Protein AF-A0A7X1BUW4-F1 (afdb_monomer)

Mean predicted aligned error: 5.53 Å

Radius of gyration: 17.1 Å; Cα contacts (8 Å, |Δi|>4): 134; chains: 1; bounding box: 41×37×44 Å

Structure (mmCIF, N/CA/C/O backbone):
data_AF-A0A7X1BUW4-F1
#
_entry.id   AF-A0A7X1BUW4-F1
#
loop_
_atom_site.group_PDB
_atom_site.id
_atom_site.type_symbol
_atom_site.label_atom_id
_atom_site.label_alt_id
_atom_site.label_comp_id
_atom_site.label_asym_id
_atom_site.label_entity_id
_atom_site.label_seq_id
_atom_site.pdbx_PDB_ins_code
_atom_site.Cartn_x
_atom_site.Cartn_y
_atom_site.Cartn_z
_atom_site.occupancy
_atom_site.B_iso_or_equiv
_atom_site.auth_seq_id
_atom_site.auth_comp_id
_atom_site.auth_asym_id
_atom_site.auth_atom_id
_atom_site.pdbx_PDB_model_num
ATOM 1 N N . MET A 1 1 ? -29.014 -12.229 -16.992 1.00 38.19 1 MET A N 1
ATOM 2 C CA . MET A 1 1 ? -28.320 -10.968 -17.308 1.00 38.19 1 MET A CA 1
ATOM 3 C C . MET A 1 1 ? -26.850 -11.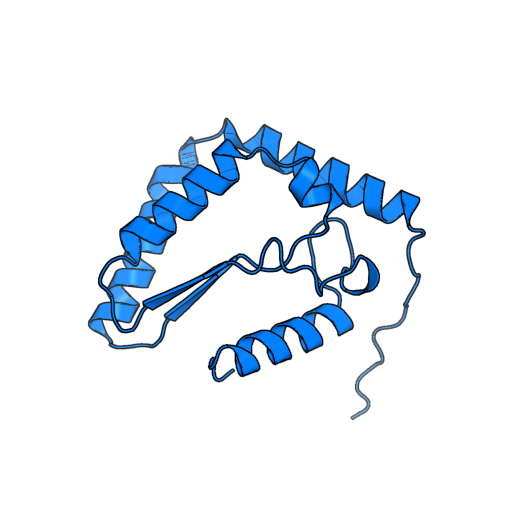328 -17.393 1.00 38.19 1 MET A C 1
ATOM 5 O O . MET A 1 1 ? -26.272 -11.677 -16.374 1.00 38.19 1 MET A O 1
ATOM 9 N N . ALA A 1 2 ? -26.343 -11.474 -18.616 1.00 37.00 2 ALA A N 1
ATOM 10 C CA . ALA A 1 2 ? -24.977 -11.911 -18.861 1.0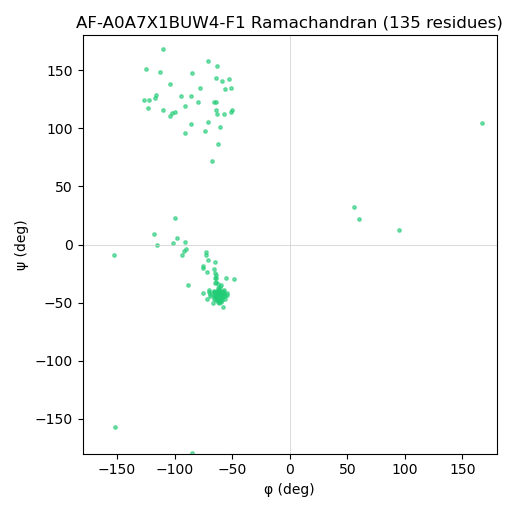0 37.00 2 ALA A CA 1
ATOM 11 C C . ALA A 1 2 ? -24.031 -10.826 -18.343 1.00 37.00 2 ALA A C 1
ATOM 13 O O . ALA A 1 2 ? -24.176 -9.660 -18.700 1.00 37.00 2 ALA A O 1
ATOM 14 N N . ILE A 1 3 ? -23.145 -11.212 -17.433 1.00 43.12 3 ILE A N 1
ATOM 15 C CA . ILE A 1 3 ? -22.030 -10.382 -17.003 1.00 43.12 3 ILE A CA 1
ATOM 16 C C . ILE A 1 3 ? -21.112 -10.380 -18.219 1.00 43.12 3 ILE A C 1
ATOM 18 O O . ILE A 1 3 ? -20.546 -11.421 -18.545 1.00 43.12 3 ILE A O 1
ATOM 22 N N . ASP A 1 4 ? -21.088 -9.267 -18.950 1.00 42.62 4 ASP A N 1
ATOM 23 C CA . ASP A 1 4 ? -20.152 -9.062 -20.048 1.00 42.62 4 ASP A CA 1
ATOM 24 C C . ASP A 1 4 ? -18.751 -9.376 -19.521 1.00 42.62 4 ASP A C 1
ATOM 26 O O . ASP A 1 4 ? -18.245 -8.712 -18.612 1.00 42.62 4 ASP A O 1
ATOM 30 N N . GLU A 1 5 ? -18.162 -10.443 -20.059 1.00 46.59 5 GLU A N 1
ATOM 31 C CA . GLU A 1 5 ? -16.759 -10.769 -19.885 1.00 46.59 5 GLU A CA 1
ATOM 32 C C . GLU A 1 5 ? -15.964 -9.504 -20.208 1.00 46.59 5 GLU A C 1
ATOM 34 O O . GLU A 1 5 ? -15.981 -9.021 -21.344 1.00 46.59 5 GLU A O 1
ATOM 39 N N . GLN A 1 6 ? -15.266 -8.952 -19.212 1.00 50.03 6 GLN A N 1
ATOM 40 C CA . GLN A 1 6 ? -14.214 -7.975 -19.457 1.00 50.03 6 GLN A CA 1
ATOM 41 C C . GLN A 1 6 ? -13.125 -8.662 -20.290 1.00 50.03 6 GLN A C 1
ATOM 4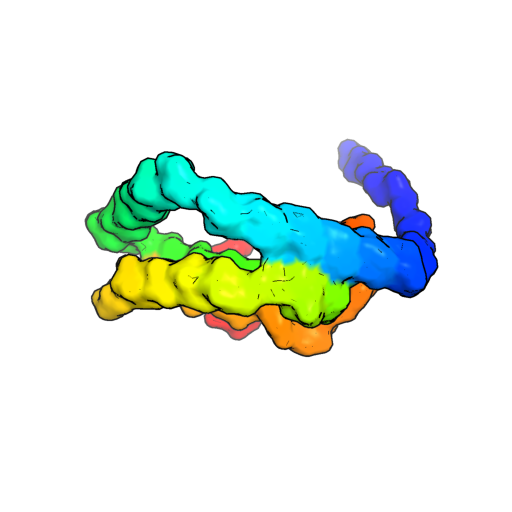3 O O . GLN A 1 6 ? -12.159 -9.227 -19.782 1.00 50.03 6 GLN A O 1
ATOM 48 N N . ARG A 1 7 ? -13.318 -8.632 -21.609 1.00 44.12 7 ARG A N 1
ATOM 49 C CA . ARG A 1 7 ? -12.317 -8.926 -22.626 1.00 44.12 7 ARG A CA 1
ATOM 50 C C . ARG A 1 7 ? -11.145 -7.974 -22.408 1.00 44.12 7 ARG A C 1
ATOM 52 O O . ARG A 1 7 ? -11.272 -6.782 -22.663 1.00 44.12 7 ARG A O 1
ATOM 59 N N . ASN A 1 8 ? -9.991 -8.482 -22.005 1.00 47.16 8 ASN A N 1
ATOM 60 C CA . ASN A 1 8 ? -9.009 -9.040 -22.937 1.00 47.16 8 ASN A CA 1
ATOM 61 C C . ASN A 1 8 ? -7.699 -9.217 -22.156 1.00 47.16 8 ASN A C 1
ATOM 63 O O . ASN A 1 8 ? -6.999 -8.247 -21.870 1.00 47.16 8 ASN A O 1
ATOM 67 N N . GLU A 1 9 ? -7.378 -10.460 -21.803 1.00 49.41 9 GLU A N 1
ATOM 68 C CA . GLU A 1 9 ? -6.065 -10.851 -21.292 1.00 49.41 9 GLU A CA 1
ATOM 69 C C . GLU A 1 9 ? -5.025 -10.718 -22.417 1.00 49.41 9 GLU A C 1
ATOM 71 O O . GLU A 1 9 ? -4.537 -11.710 -22.954 1.00 49.41 9 GLU A O 1
ATOM 76 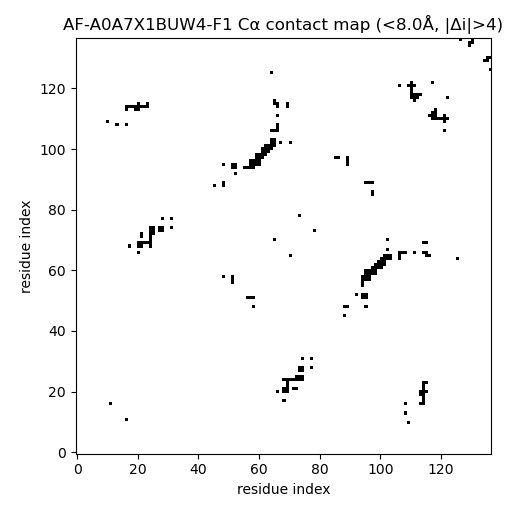N N . SER A 1 10 ? -4.654 -9.498 -22.808 1.00 50.97 10 SER A N 1
ATOM 77 C CA . SER A 1 10 ? -3.315 -9.330 -23.360 1.00 50.97 10 SER A CA 1
ATOM 78 C C . SER A 1 10 ? -2.374 -9.418 -22.169 1.00 50.97 10 SER A C 1
ATOM 80 O O . SER A 1 10 ? -2.222 -8.449 -21.425 1.00 50.97 10 SER A O 1
ATOM 82 N N . SER A 1 11 ? -1.780 -10.590 -21.937 1.00 59.09 11 SER A N 1
ATOM 83 C CA . SER A 1 11 ? -0.628 -10.661 -21.047 1.00 59.09 11 SER A CA 1
ATOM 84 C C . SER A 1 11 ? 0.450 -9.776 -21.665 1.00 59.09 11 SER A C 1
ATOM 86 O O . SER A 1 11 ? 1.085 -10.164 -22.649 1.00 59.09 11 SER A O 1
ATOM 88 N N . MET A 1 12 ? 0.606 -8.563 -21.139 1.00 70.25 12 MET A N 1
ATOM 89 C CA . MET A 1 12 ? 1.759 -7.732 -21.448 1.00 70.25 12 MET A CA 1
ATOM 90 C C . MET A 1 12 ? 3.008 -8.580 -21.218 1.00 70.25 12 MET A C 1
ATOM 92 O O . MET A 1 12 ? 3.077 -9.330 -20.235 1.00 70.25 12 MET A O 1
ATOM 96 N N . CYS A 1 13 ? 3.958 -8.538 -22.152 1.00 81.44 13 CYS A N 1
ATOM 97 C CA . CYS A 1 13 ? 5.163 -9.336 -21.985 1.00 81.44 13 CYS A CA 1
ATOM 98 C C . CYS A 1 13 ? 5.917 -8.861 -20.735 1.00 81.44 13 CYS A C 1
ATOM 100 O O . CYS A 1 13 ? 5.784 -7.711 -20.309 1.00 81.44 13 CYS A O 1
ATOM 102 N N . GLU A 1 14 ? 6.696 -9.758 -20.132 1.00 83.25 14 GLU A N 1
ATOM 103 C CA . GLU A 1 14 ? 7.343 -9.498 -18.840 1.00 83.25 14 GLU A CA 1
ATOM 104 C C . GLU A 1 14 ? 8.174 -8.210 -18.861 1.00 83.25 14 GLU A C 1
ATOM 106 O O . GLU A 1 14 ? 8.085 -7.394 -17.949 1.00 83.25 14 GLU A O 1
ATOM 111 N N . GLU A 1 15 ? 8.905 -7.978 -19.952 1.00 89.25 15 GLU A N 1
ATOM 112 C CA . GLU A 1 15 ? 9.713 -6.772 -20.122 1.00 89.25 15 GLU A CA 1
ATOM 113 C C . GLU A 1 15 ? 8.889 -5.482 -20.137 1.00 89.25 15 GLU A C 1
ATOM 115 O O . GLU A 1 15 ? 9.374 -4.434 -19.713 1.00 89.25 15 GLU A O 1
ATOM 120 N N . GLU A 1 16 ? 7.670 -5.519 -20.673 1.00 90.94 16 GLU A N 1
ATOM 121 C CA . GLU A 1 16 ? 6.807 -4.343 -20.744 1.00 90.94 16 GLU A CA 1
ATOM 122 C C . GLU A 1 16 ? 6.210 -4.020 -19.372 1.00 90.94 16 GLU A C 1
ATOM 124 O O . GLU A 1 16 ? 6.236 -2.863 -18.949 1.00 90.94 16 GLU A O 1
ATOM 129 N N . MET A 1 17 ? 5.772 -5.045 -18.635 1.00 90.81 17 MET A N 1
ATOM 130 C CA . MET A 1 17 ? 5.308 -4.894 -17.251 1.00 90.81 17 MET A CA 1
ATOM 131 C C . MET A 1 17 ? 6.410 -4.360 -16.340 1.00 90.81 17 MET A C 1
ATOM 133 O O . MET A 1 17 ? 6.188 -3.397 -15.607 1.00 90.81 17 MET A O 1
ATOM 137 N N . ASP A 1 18 ? 7.619 -4.914 -16.437 1.00 94.69 18 ASP A N 1
ATOM 138 C CA . ASP A 1 18 ? 8.765 -4.452 -15.657 1.00 94.69 18 ASP A CA 1
ATOM 139 C C . ASP A 1 18 ? 9.079 -2.978 -15.947 1.00 94.69 18 ASP A C 1
ATOM 141 O O . ASP A 1 18 ? 9.277 -2.189 -15.019 1.00 94.69 18 ASP A O 1
ATOM 145 N N . LYS A 1 19 ? 9.062 -2.568 -17.224 1.00 95.88 19 LYS A N 1
ATOM 146 C CA . LYS A 1 19 ? 9.243 -1.158 -17.613 1.00 95.88 19 LYS A CA 1
ATOM 147 C C . LYS A 1 19 ? 8.176 -0.262 -16.988 1.00 95.88 19 LYS A C 1
ATOM 149 O O . LYS A 1 19 ? 8.527 0.793 -16.453 1.00 95.88 19 LYS A O 1
ATOM 154 N N . LEU A 1 20 ? 6.906 -0.672 -17.020 1.00 95.69 20 LEU A N 1
ATOM 155 C CA . LEU A 1 20 ? 5.813 0.083 -16.403 1.00 95.69 20 LEU A CA 1
ATOM 156 C C . LEU A 1 20 ? 5.984 0.198 -14.887 1.00 95.69 20 LEU A C 1
ATOM 158 O O . LEU A 1 20 ? 5.883 1.302 -14.353 1.00 95.69 20 LEU A O 1
ATOM 162 N N . SER A 1 21 ? 6.299 -0.896 -14.194 1.00 96.69 21 SER A N 1
ATOM 163 C CA . SER A 1 21 ? 6.523 -0.894 -12.745 1.00 96.69 21 SER A CA 1
ATOM 164 C C . SER A 1 21 ? 7.703 -0.008 -12.338 1.00 96.69 21 SER A C 1
ATOM 166 O O . SER A 1 21 ? 7.572 0.807 -11.420 1.00 96.69 21 SER A O 1
ATOM 168 N N . ILE A 1 22 ? 8.826 -0.082 -13.063 1.00 97.88 22 ILE A N 1
ATOM 169 C CA . ILE A 1 22 ? 9.996 0.788 -12.846 1.00 97.88 22 ILE A CA 1
ATOM 170 C C . ILE A 1 22 ? 9.618 2.256 -13.053 1.00 97.88 22 ILE A C 1
ATOM 172 O O . ILE A 1 22 ? 9.949 3.119 -12.228 1.00 97.88 22 ILE A O 1
ATOM 176 N N . GLN A 1 23 ? 8.932 2.558 -14.160 1.00 97.81 23 GLN A N 1
ATOM 177 C CA . GLN A 1 23 ? 8.509 3.914 -14.494 1.00 97.81 23 GLN A CA 1
ATOM 178 C C . GLN A 1 23 ? 7.566 4.467 -13.426 1.00 97.81 23 GLN A C 1
ATOM 180 O O . GLN A 1 23 ? 7.705 5.624 -13.019 1.00 97.81 23 GLN A O 1
ATOM 185 N N . ARG A 1 24 ? 6.636 3.645 -12.941 1.00 97.12 24 ARG A N 1
ATOM 186 C CA . ARG A 1 24 ? 5.656 4.019 -11.926 1.00 97.12 24 ARG A CA 1
ATOM 187 C C . ARG A 1 24 ? 6.315 4.303 -10.578 1.00 97.12 24 ARG A C 1
ATOM 189 O O . ARG A 1 24 ? 6.133 5.404 -10.055 1.00 97.12 24 ARG A O 1
ATOM 196 N N . GLY A 1 25 ? 7.164 3.396 -10.086 1.00 97.56 25 GLY A N 1
ATOM 197 C CA . GLY A 1 25 ? 7.939 3.596 -8.855 1.00 97.56 25 GLY A CA 1
ATOM 198 C C . GLY A 1 25 ? 8.806 4.857 -8.923 1.00 97.56 25 GLY A C 1
ATOM 199 O O . GLY A 1 25 ? 8.786 5.694 -8.016 1.00 97.56 25 GLY A O 1
ATOM 200 N N . SER A 1 26 ? 9.473 5.078 -10.060 1.00 97.75 26 SER A N 1
ATOM 201 C CA . SER A 1 26 ? 10.291 6.275 -10.295 1.00 97.75 26 SER A CA 1
ATOM 202 C C . SER A 1 26 ? 9.461 7.562 -10.341 1.00 97.75 26 SER A C 1
ATOM 204 O O . SER A 1 26 ? 9.880 8.596 -9.818 1.00 97.75 26 SER A O 1
ATOM 206 N N . ASN A 1 27 ? 8.284 7.537 -10.968 1.00 96.94 27 ASN A N 1
ATOM 207 C CA . ASN A 1 27 ? 7.418 8.708 -11.068 1.00 96.94 27 ASN A CA 1
ATOM 208 C C . ASN A 1 27 ? 6.815 9.085 -9.713 1.00 96.94 27 ASN A C 1
ATOM 210 O O . ASN A 1 27 ? 6.872 10.259 -9.355 1.00 96.94 27 ASN A O 1
ATOM 214 N N . HIS A 1 28 ? 6.328 8.119 -8.930 1.00 95.94 28 HIS A N 1
ATOM 215 C CA . HIS A 1 28 ? 5.864 8.379 -7.563 1.00 95.94 28 HIS A CA 1
ATOM 216 C C . HIS A 1 28 ? 6.990 8.937 -6.686 1.00 95.94 28 HIS A C 1
ATOM 218 O O . HIS A 1 28 ? 6.799 9.931 -5.990 1.00 95.94 28 HIS A O 1
ATOM 224 N N . SER A 1 29 ? 8.203 8.395 -6.813 1.00 97.06 29 SER A N 1
ATOM 225 C CA . SER A 1 29 ? 9.385 8.889 -6.093 1.00 97.06 29 SER A CA 1
ATOM 226 C C . SER A 1 29 ? 9.687 10.363 -6.356 1.00 97.06 29 SER A C 1
ATOM 228 O O . SER A 1 29 ? 10.043 11.095 -5.435 1.00 97.06 29 SER A O 1
ATOM 230 N N . LYS A 1 30 ? 9.524 10.832 -7.601 1.00 96.25 30 LYS A N 1
ATOM 231 C CA . LYS A 1 30 ? 9.734 12.248 -7.957 1.00 96.25 30 LYS A CA 1
ATOM 232 C C . LYS A 1 30 ? 8.733 13.174 -7.272 1.00 96.25 30 LYS A C 1
ATOM 234 O O . LYS A 1 30 ? 9.061 14.335 -7.031 1.00 96.25 30 LYS A O 1
ATOM 239 N N . LEU A 1 31 ? 7.529 12.682 -6.977 1.00 92.44 31 LEU A N 1
ATOM 240 C CA . LEU A 1 31 ? 6.480 13.467 -6.330 1.00 92.44 31 LEU A CA 1
ATOM 241 C C . LEU A 1 31 ? 6.741 13.672 -4.837 1.00 92.44 31 LEU A C 1
ATOM 243 O O . LEU A 1 31 ? 6.217 14.625 -4.272 1.00 92.44 31 LEU A O 1
ATOM 247 N N . PHE A 1 32 ? 7.603 12.860 -4.217 1.00 94.00 32 PHE A N 1
ATOM 248 C CA . PHE A 1 32 ? 7.893 12.922 -2.782 1.00 94.00 32 PHE A CA 1
ATOM 249 C C . PHE A 1 32 ? 8.367 14.300 -2.293 1.00 94.00 32 PHE A C 1
ATOM 251 O O . PHE A 1 32 ? 8.112 14.678 -1.152 1.00 94.00 32 PHE A O 1
ATOM 258 N N . ARG A 1 33 ? 9.012 15.085 -3.165 1.00 92.75 33 ARG A N 1
ATOM 259 C CA . ARG A 1 33 ? 9.457 16.456 -2.864 1.00 92.75 33 ARG A CA 1
ATOM 260 C C . ARG A 1 33 ? 8.308 17.450 -2.630 1.00 92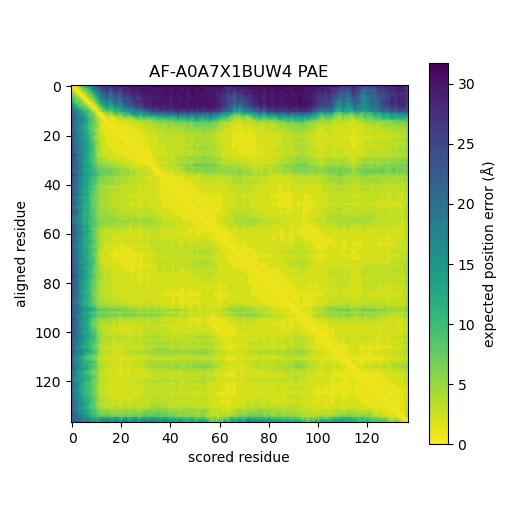.75 33 ARG A C 1
ATOM 262 O O . ARG A 1 33 ? 8.539 18.502 -2.046 1.00 92.75 33 ARG A O 1
ATOM 269 N N . HIS A 1 34 ? 7.103 17.146 -3.113 1.00 92.06 34 HIS A N 1
ATOM 270 C CA . HIS A 1 34 ? 5.926 18.008 -3.013 1.00 92.06 34 HIS A CA 1
ATOM 271 C C . HIS A 1 34 ? 5.155 17.683 -1.731 1.00 92.06 34 HIS A C 1
ATOM 273 O O . HIS A 1 34 ? 4.384 16.725 -1.666 1.00 92.06 34 HIS A O 1
ATOM 279 N N . LYS A 1 35 ? 5.413 18.462 -0.678 1.00 91.31 35 LYS A N 1
ATOM 280 C CA . LYS A 1 35 ? 4.887 18.238 0.680 1.00 91.31 35 LYS A CA 1
ATOM 281 C C . LYS A 1 35 ? 3.697 19.134 1.030 1.00 91.31 35 LYS A C 1
ATOM 283 O O . LYS A 1 35 ? 3.161 19.039 2.131 1.00 91.31 35 LYS A O 1
ATOM 288 N N . GLU A 1 36 ? 3.250 19.980 0.108 1.00 94.56 36 GLU A N 1
ATOM 289 C CA . GLU A 1 36 ? 2.234 21.011 0.342 1.00 94.56 36 GLU A CA 1
ATOM 290 C C . GLU A 1 36 ? 0.897 20.412 0.807 1.00 94.56 36 GLU A C 1
ATOM 292 O O . GLU A 1 36 ? 0.217 20.988 1.654 1.00 94.56 36 GLU A O 1
ATOM 297 N N . SER A 1 37 ? 0.542 19.229 0.294 1.00 92.81 37 SER A N 1
ATOM 298 C CA . SER A 1 37 ? -0.684 18.509 0.667 1.00 92.81 37 SER A CA 1
ATOM 299 C C . SER A 1 37 ? -0.507 17.523 1.826 1.00 92.81 37 SER A C 1
ATOM 301 O O . SER A 1 37 ? -1.492 16.961 2.301 1.00 92.81 37 SER A O 1
ATOM 303 N N . LEU A 1 38 ? 0.720 17.305 2.317 1.00 92.88 38 LEU A N 1
ATOM 304 C CA . LEU A 1 38 ? 0.981 16.281 3.330 1.00 92.88 38 LEU A CA 1
ATOM 305 C C . LEU A 1 38 ? 0.220 16.581 4.624 1.00 92.88 38 LEU A C 1
ATOM 307 O O . LEU A 1 38 ? -0.510 15.731 5.117 1.00 92.88 38 LEU A O 1
ATOM 311 N N . SER A 1 39 ? 0.311 17.815 5.130 1.00 94.25 39 SER A N 1
ATOM 312 C CA . SER A 1 39 ? -0.348 18.194 6.388 1.00 94.25 39 SER A CA 1
ATOM 313 C C . SER A 1 39 ? -1.875 18.059 6.325 1.00 94.25 39 SER A C 1
ATOM 315 O O . SER A 1 39 ? -2.496 17.583 7.279 1.00 94.25 39 SER A O 1
ATOM 317 N N . SER A 1 40 ? -2.500 18.455 5.210 1.00 96.88 40 SER A N 1
ATOM 318 C CA . SER A 1 40 ? -3.951 18.330 5.044 1.00 96.88 40 SER A CA 1
ATOM 319 C C . SER A 1 40 ? -4.380 16.870 4.892 1.00 96.88 40 SER A C 1
ATOM 321 O O . SER A 1 40 ? -5.372 16.471 5.505 1.00 96.88 40 SER A O 1
ATOM 323 N N . ASN A 1 41 ? -3.624 16.063 4.146 1.00 95.81 41 ASN A N 1
ATOM 324 C CA . ASN A 1 41 ? -3.897 14.637 3.972 1.00 95.81 41 ASN A CA 1
ATOM 325 C C . ASN A 1 41 ? -3.736 13.869 5.289 1.00 95.81 41 ASN A C 1
ATOM 327 O O . ASN A 1 41 ? -4.657 13.149 5.674 1.00 95.81 41 ASN A O 1
ATOM 331 N N . SER A 1 42 ? -2.645 14.089 6.029 1.00 96.94 42 SER A N 1
ATOM 332 C CA . SER A 1 42 ? -2.429 13.486 7.351 1.00 96.94 42 SER A CA 1
ATOM 333 C C . SER A 1 42 ? -3.579 13.808 8.303 1.00 96.94 42 SER A C 1
ATOM 335 O O . SER A 1 42 ? -4.164 12.900 8.888 1.00 96.94 42 SER A O 1
ATOM 337 N N . ARG A 1 43 ? -4.009 15.076 8.362 1.00 97.94 43 ARG A N 1
ATOM 338 C CA . ARG A 1 43 ? -5.148 15.490 9.196 1.00 97.94 43 ARG A CA 1
ATOM 339 C C . ARG A 1 43 ? -6.453 14.793 8.809 1.00 97.94 43 ARG A C 1
ATOM 341 O O . ARG A 1 43 ? -7.288 14.518 9.670 1.00 97.94 43 ARG A O 1
ATOM 348 N N . ASN A 1 44 ? -6.679 14.549 7.521 1.00 98.12 44 ASN A N 1
ATOM 349 C CA . ASN A 1 44 ? -7.880 13.853 7.064 1.00 98.12 44 ASN A CA 1
ATOM 350 C C . ASN A 1 44 ? -7.858 12.375 7.470 1.00 98.12 44 ASN A C 1
ATOM 352 O O . ASN A 1 44 ? -8.868 11.879 7.968 1.00 98.12 44 ASN A O 1
ATOM 356 N N . ILE A 1 45 ? -6.713 11.704 7.341 1.00 98.12 45 ILE A N 1
ATOM 357 C CA . ILE A 1 45 ? -6.552 10.316 7.787 1.00 98.12 45 ILE A CA 1
ATOM 358 C C . ILE A 1 45 ? -6.701 10.203 9.309 1.00 98.12 45 ILE A C 1
ATOM 360 O O . ILE A 1 45 ? -7.440 9.345 9.786 1.00 98.12 45 ILE A O 1
ATOM 364 N N . GLU A 1 46 ? -6.090 11.100 10.084 1.00 98.38 46 GLU A N 1
ATOM 365 C CA . GLU A 1 46 ? -6.249 11.138 11.545 1.00 98.38 46 GLU A CA 1
ATOM 366 C C . GLU A 1 46 ? -7.720 11.274 11.952 1.00 98.38 46 GLU A C 1
ATOM 368 O O . GLU A 1 46 ? -8.184 10.576 12.852 1.00 98.38 46 GLU A O 1
ATOM 373 N N . LYS A 1 47 ? -8.490 12.121 11.255 1.00 98.44 47 LYS A N 1
ATOM 374 C CA . LYS A 1 47 ? -9.939 12.239 11.475 1.00 98.44 47 LYS A CA 1
ATOM 375 C C . LYS A 1 47 ? -10.679 10.942 11.156 1.00 98.44 47 LYS A C 1
ATOM 377 O O . LYS A 1 47 ? -11.606 10.596 11.884 1.00 98.44 47 LYS A O 1
ATOM 382 N N . MET A 1 48 ? -10.305 10.234 10.090 1.00 98.25 48 MET A N 1
ATOM 383 C CA . MET A 1 48 ? -10.906 8.937 9.755 1.00 98.25 48 MET A CA 1
ATOM 384 C C . MET A 1 48 ? -10.635 7.910 10.858 1.00 98.25 48 MET A C 1
ATOM 386 O O . MET A 1 48 ? -11.581 7.285 11.336 1.00 98.25 48 MET A O 1
ATOM 390 N N . VAL A 1 49 ? -9.383 7.797 11.311 1.00 98.31 49 VAL A N 1
ATOM 391 C CA . VAL A 1 49 ? -8.986 6.894 12.402 1.00 98.31 49 VAL A CA 1
ATOM 392 C C . VAL A 1 49 ? -9.712 7.249 13.698 1.00 98.31 49 VAL A C 1
ATOM 394 O O . VAL A 1 49 ? -10.316 6.377 14.317 1.00 98.31 49 VAL A O 1
ATOM 397 N N . HIS A 1 50 ? -9.741 8.531 14.072 1.00 97.75 50 HIS A N 1
ATOM 398 C CA . HIS A 1 50 ? -10.455 9.000 15.259 1.00 97.75 50 HIS A CA 1
ATOM 399 C C . HIS A 1 50 ? -11.952 8.680 15.196 1.00 97.75 50 HIS A C 1
ATOM 401 O O . HIS A 1 50 ? -12.546 8.242 16.180 1.00 97.75 50 HIS A O 1
ATOM 407 N N . ASN A 1 51 ? -12.581 8.874 14.035 1.00 98.25 51 ASN A N 1
ATOM 408 C CA . ASN A 1 51 ? -13.990 8.547 13.858 1.00 98.25 51 ASN A CA 1
ATOM 409 C C . ASN A 1 51 ? -14.237 7.038 13.965 1.00 98.25 51 ASN A C 1
ATOM 411 O O . ASN A 1 51 ? -15.222 6.638 14.584 1.00 98.25 51 ASN A O 1
ATOM 415 N N . ALA A 1 52 ? -13.370 6.201 13.396 1.00 97.94 52 ALA A N 1
ATOM 416 C CA . ALA A 1 52 ? -13.492 4.751 13.512 1.00 97.94 52 ALA A CA 1
ATOM 417 C C . ALA A 1 52 ? -13.325 4.281 14.963 1.00 97.94 52 ALA A C 1
ATOM 419 O O . ALA A 1 52 ? -14.157 3.523 15.454 1.00 97.94 52 ALA A O 1
ATOM 420 N N . GLU A 1 53 ? -12.324 4.796 15.677 1.00 97.06 53 GLU A N 1
ATOM 421 C CA . GLU A 1 53 ? -12.092 4.547 17.104 1.00 97.06 53 GLU A CA 1
ATOM 422 C C . GLU A 1 53 ? -13.299 4.957 17.958 1.00 97.06 53 GLU A C 1
ATOM 424 O O . GLU A 1 53 ? -13.872 4.134 18.673 1.00 97.06 53 GLU A O 1
ATOM 429 N N . LYS A 1 54 ? -13.764 6.203 17.816 1.00 97.56 54 LYS A N 1
ATOM 430 C CA . LYS A 1 54 ? -14.904 6.739 18.574 1.00 97.56 54 LYS A CA 1
ATOM 431 C C . LYS A 1 54 ? -16.180 5.919 18.381 1.00 97.56 54 LYS A C 1
ATOM 433 O O . LYS A 1 54 ? -16.933 5.726 19.333 1.00 97.56 54 LYS A O 1
ATOM 438 N N . ASN A 1 55 ? -16.440 5.469 17.155 1.00 97.75 55 ASN A N 1
ATOM 439 C CA . ASN A 1 55 ? -17.636 4.695 16.824 1.00 97.75 55 ASN A CA 1
ATOM 440 C C . ASN A 1 55 ? -17.430 3.179 16.962 1.00 97.75 55 ASN A C 1
ATOM 442 O O . ASN A 1 55 ? -18.358 2.423 16.687 1.00 97.75 55 ASN A O 1
ATOM 446 N N . LYS A 1 56 ? -16.244 2.733 17.402 1.00 96.12 56 LYS A N 1
ATOM 447 C CA . LYS A 1 56 ? -15.874 1.316 17.538 1.00 96.12 56 LYS A CA 1
ATOM 448 C C . LYS A 1 56 ? -16.033 0.517 16.238 1.00 96.12 56 LYS A C 1
ATOM 450 O O . LYS A 1 56 ? -16.353 -0.669 16.270 1.00 96.12 56 LYS A O 1
ATOM 455 N N . TYR A 1 57 ? -15.818 1.156 15.089 1.00 95.88 57 TYR A N 1
ATOM 456 C CA . TYR A 1 57 ? -15.790 0.466 13.802 1.00 95.88 57 TYR A CA 1
ATOM 457 C C . TYR A 1 57 ? -14.454 -0.239 13.620 1.00 95.88 57 TYR A C 1
ATOM 459 O O . TYR A 1 57 ? -13.410 0.367 13.850 1.00 95.88 57 TYR A O 1
ATOM 467 N N . ALA A 1 58 ? -14.475 -1.488 13.160 1.00 94.69 58 ALA A N 1
ATOM 468 C CA . ALA A 1 58 ? -13.258 -2.133 12.690 1.00 94.69 58 ALA A CA 1
ATOM 469 C C . ALA A 1 58 ? -12.740 -1.381 11.453 1.00 94.69 58 ALA A C 1
ATOM 471 O O . ALA A 1 58 ? -13.466 -1.223 10.470 1.00 94.69 58 ALA A O 1
ATOM 472 N N . MET A 1 59 ? -11.502 -0.894 11.507 1.00 95.75 59 MET A N 1
ATOM 473 C CA . MET A 1 59 ? -10.829 -0.259 10.375 1.00 95.75 59 MET A CA 1
ATOM 474 C C . MET A 1 59 ? -9.539 -1.007 10.076 1.00 95.75 59 MET A C 1
ATOM 476 O O . MET A 1 59 ? -8.666 -1.130 10.932 1.00 95.75 59 MET A O 1
ATOM 480 N N . TYR A 1 60 ? -9.408 -1.450 8.832 1.00 95.81 60 TYR A N 1
ATOM 481 C CA . TYR A 1 60 ? -8.210 -2.103 8.326 1.00 95.81 60 TYR A CA 1
ATOM 482 C C . TYR A 1 60 ? -7.536 -1.163 7.331 1.00 95.81 60 TYR A C 1
ATOM 484 O O . TYR A 1 60 ? -8.112 -0.823 6.298 1.00 95.81 60 TYR A O 1
ATOM 492 N N . ILE A 1 61 ? -6.330 -0.712 7.662 1.00 96.75 61 ILE A N 1
ATOM 493 C CA . ILE A 1 61 ? -5.488 0.097 6.783 1.00 96.75 61 ILE A CA 1
ATOM 494 C C . ILE A 1 61 ? -4.478 -0.855 6.161 1.00 96.75 61 ILE A C 1
ATOM 496 O O . ILE A 1 61 ? -3.652 -1.423 6.870 1.00 96.75 61 ILE A O 1
ATOM 500 N N . VAL A 1 62 ? -4.560 -1.050 4.848 1.00 96.50 62 VAL A N 1
ATOM 501 C CA . VAL A 1 62 ? -3.743 -2.045 4.149 1.00 96.50 62 VAL A CA 1
ATOM 502 C C . VAL A 1 62 ? -2.804 -1.356 3.172 1.00 96.50 62 VAL A C 1
ATOM 504 O O . VAL A 1 62 ? -3.247 -0.559 2.346 1.00 96.50 62 VAL A O 1
ATOM 507 N N . PHE A 1 63 ? -1.519 -1.689 3.245 1.00 97.12 63 PHE A N 1
ATOM 508 C CA . PHE A 1 63 ? -0.556 -1.432 2.179 1.00 97.12 63 PHE A CA 1
ATOM 509 C C . PHE A 1 63 ? -0.646 -2.617 1.208 1.00 97.12 63 PHE A C 1
ATOM 511 O O . PHE A 1 63 ? -0.204 -3.713 1.560 1.00 97.12 63 PHE A O 1
ATOM 518 N N . PRO A 1 64 ? -1.294 -2.454 0.039 1.00 96.19 64 PRO A N 1
ATOM 519 C CA . PRO A 1 64 ? -1.589 -3.570 -0.851 1.00 96.19 64 PRO A CA 1
ATOM 520 C C . PRO A 1 64 ? -0.315 -4.092 -1.527 1.00 96.19 64 PRO A C 1
ATOM 522 O O . PRO A 1 64 ? 0.643 -3.324 -1.666 1.00 96.19 64 PRO A O 1
ATOM 525 N N . PRO A 1 65 ? -0.317 -5.353 -1.999 1.00 97.75 65 PRO A N 1
ATOM 526 C CA . PRO A 1 65 ? 0.791 -5.930 -2.757 1.00 97.75 65 PRO A CA 1
ATOM 527 C C . PRO A 1 65 ? 1.173 -5.057 -3.948 1.00 97.75 65 PRO A C 1
ATOM 529 O O . PRO A 1 65 ? 0.313 -4.471 -4.608 1.00 97.75 65 PRO A O 1
ATOM 532 N N . GLN A 1 66 ? 2.473 -4.977 -4.212 1.00 96.88 66 GLN A N 1
ATOM 533 C CA . GLN A 1 66 ? 3.046 -4.201 -5.306 1.00 96.88 66 GLN A CA 1
ATOM 534 C C . GLN A 1 66 ? 3.924 -5.095 -6.188 1.00 96.88 66 GLN A C 1
ATOM 536 O O . GLN A 1 66 ? 4.528 -6.044 -5.682 1.00 96.88 66 GLN A O 1
ATOM 541 N N . PRO A 1 67 ? 4.070 -4.796 -7.491 1.00 96.12 67 PRO A N 1
ATOM 542 C CA . PRO A 1 67 ? 5.033 -5.505 -8.325 1.00 96.12 67 PRO A CA 1
ATOM 543 C C . PRO A 1 67 ? 6.457 -5.363 -7.776 1.00 96.12 67 PRO A C 1
ATOM 545 O O . PRO A 1 67 ? 6.869 -4.274 -7.372 1.00 96.12 67 PRO A O 1
ATOM 548 N N . GLN A 1 68 ? 7.260 -6.428 -7.829 1.00 95.06 68 GLN A N 1
ATOM 549 C CA . GLN A 1 68 ? 8.634 -6.401 -7.309 1.00 95.06 68 GLN A CA 1
ATOM 550 C C . GLN A 1 68 ? 9.464 -5.252 -7.910 1.00 95.06 68 GLN A C 1
ATOM 552 O O . GLN A 1 68 ? 10.138 -4.521 -7.186 1.00 95.06 68 GLN A O 1
ATOM 557 N N . LYS A 1 69 ? 9.356 -5.030 -9.226 1.00 96.12 69 LYS A N 1
ATOM 558 C CA . LYS A 1 69 ? 10.039 -3.927 -9.917 1.00 96.12 69 LYS A CA 1
ATOM 559 C C . LYS A 1 69 ? 9.575 -2.537 -9.500 1.00 96.12 69 LYS A C 1
ATOM 561 O O . LYS A 1 69 ? 10.339 -1.585 -9.608 1.00 96.12 69 LYS A O 1
ATOM 566 N N . TYR A 1 70 ? 8.356 -2.399 -8.992 1.00 97.38 70 TYR A N 1
ATOM 567 C CA . TYR A 1 70 ? 7.904 -1.146 -8.398 1.00 97.38 70 TYR A CA 1
ATOM 568 C C . TYR A 1 70 ? 8.595 -0.918 -7.047 1.00 97.38 70 TYR A C 1
ATOM 570 O O . TYR A 1 70 ? 9.148 0.157 -6.812 1.00 97.38 70 TYR A O 1
ATOM 578 N N . ILE A 1 71 ? 8.631 -1.945 -6.191 1.00 96.19 71 ILE A N 1
ATOM 579 C CA . ILE A 1 71 ? 9.256 -1.900 -4.855 1.00 96.19 71 ILE A CA 1
ATOM 580 C C . ILE A 1 71 ? 10.762 -1.609 -4.951 1.00 96.19 71 ILE A C 1
ATOM 582 O O . ILE A 1 71 ? 11.303 -0.836 -4.161 1.00 96.19 71 ILE A O 1
ATOM 586 N N . GLU A 1 72 ? 11.446 -2.197 -5.933 1.00 96.38 72 GLU A N 1
ATOM 587 C CA . GLU A 1 72 ? 12.879 -1.975 -6.179 1.00 96.38 72 GLU A CA 1
ATOM 588 C C . GLU A 1 72 ? 13.198 -0.523 -6.580 1.00 96.38 72 GLU A C 1
ATOM 590 O O . GLU A 1 72 ? 14.304 -0.041 -6.322 1.00 96.38 72 GLU A O 1
ATOM 595 N N . ASN A 1 73 ? 12.235 0.186 -7.176 1.00 97.56 73 ASN A N 1
ATOM 596 C CA . ASN A 1 73 ? 12.442 1.488 -7.814 1.00 97.56 73 ASN A CA 1
ATOM 597 C C . ASN A 1 73 ? 11.693 2.651 -7.150 1.00 97.56 73 ASN A C 1
ATOM 599 O O . ASN A 1 73 ? 11.811 3.791 -7.609 1.00 97.56 73 ASN A O 1
ATOM 603 N N . ILE A 1 74 ? 10.938 2.395 -6.083 1.00 97.75 74 ILE A N 1
ATOM 604 C CA . ILE A 1 74 ? 10.295 3.441 -5.291 1.00 97.75 74 ILE A CA 1
ATOM 605 C C . ILE A 1 74 ? 11.242 4.011 -4.227 1.00 97.75 74 ILE A C 1
ATOM 607 O O . ILE A 1 74 ? 12.088 3.318 -3.661 1.00 97.75 74 ILE A O 1
ATOM 611 N N . ASN A 1 75 ? 11.090 5.300 -3.925 1.00 97.69 75 ASN A N 1
ATOM 612 C CA . ASN A 1 75 ? 11.807 5.965 -2.853 1.00 97.69 75 ASN A CA 1
ATOM 613 C C . ASN A 1 75 ? 11.412 5.330 -1.510 1.00 97.69 75 ASN A C 1
ATOM 615 O O . ASN A 1 75 ? 10.286 5.480 -1.038 1.00 97.69 75 ASN A O 1
ATOM 619 N N . LYS A 1 76 ? 12.369 4.640 -0.886 1.00 96.06 76 LYS A N 1
ATOM 620 C CA . LYS A 1 76 ? 12.164 3.936 0.384 1.00 96.06 76 LYS A CA 1
ATOM 621 C C . LYS A 1 76 ? 11.861 4.879 1.544 1.00 96.06 76 LYS A C 1
ATOM 623 O O . LYS A 1 76 ? 11.087 4.516 2.417 1.00 96.06 76 LYS A O 1
ATOM 628 N N . GLU A 1 77 ? 12.424 6.085 1.549 1.00 96.25 77 GLU A N 1
ATOM 629 C CA . GLU A 1 77 ? 12.112 7.099 2.560 1.00 96.25 77 GLU A CA 1
ATOM 630 C C . GLU A 1 77 ? 10.639 7.502 2.488 1.00 96.25 77 GLU A C 1
ATOM 632 O O . GLU A 1 77 ? 9.981 7.576 3.518 1.00 96.25 77 GLU A O 1
ATOM 637 N N . MET A 1 78 ? 10.088 7.651 1.279 1.00 95.31 78 MET A N 1
ATOM 638 C CA . MET A 1 78 ? 8.665 7.942 1.090 1.00 95.31 78 MET A CA 1
ATOM 639 C C . MET A 1 78 ? 7.763 6.851 1.663 1.00 95.31 78 MET A C 1
ATOM 641 O O . MET A 1 78 ? 6.799 7.157 2.366 1.00 95.31 78 MET A O 1
ATOM 645 N N . VAL A 1 79 ? 8.073 5.585 1.375 1.00 96.12 79 VAL A N 1
ATOM 646 C CA . VAL A 1 79 ? 7.304 4.443 1.891 1.00 96.12 79 VAL A CA 1
ATOM 647 C C . VAL A 1 79 ? 7.435 4.355 3.412 1.00 96.12 79 VAL A C 1
ATOM 649 O O . VAL A 1 79 ? 6.431 4.197 4.101 1.00 96.12 79 VAL A O 1
ATOM 652 N N . ASN A 1 80 ? 8.645 4.539 3.944 1.00 96.12 80 ASN A N 1
ATOM 653 C CA . ASN A 1 80 ? 8.908 4.497 5.381 1.00 96.12 80 ASN A CA 1
ATOM 654 C C . ASN A 1 80 ? 8.231 5.651 6.135 1.00 96.12 80 ASN A C 1
ATOM 656 O O . ASN A 1 80 ? 7.700 5.425 7.220 1.00 96.12 80 ASN A O 1
ATOM 660 N N . GLU A 1 81 ? 8.223 6.869 5.581 1.00 95.69 81 GLU A N 1
ATOM 661 C CA . GLU A 1 81 ? 7.539 8.034 6.161 1.00 95.69 81 GLU A CA 1
ATOM 662 C C . GLU A 1 81 ? 6.029 7.784 6.225 1.00 95.69 81 GLU A C 1
ATOM 664 O O . GLU A 1 81 ? 5.415 7.971 7.277 1.00 95.69 81 GLU A O 1
ATOM 669 N N . ALA A 1 82 ? 5.440 7.283 5.133 1.00 95.81 82 ALA A N 1
ATOM 670 C CA . ALA A 1 82 ? 4.029 6.922 5.096 1.00 95.81 82 ALA A CA 1
ATOM 671 C C . ALA A 1 82 ? 3.705 5.814 6.109 1.00 95.81 82 ALA A C 1
ATOM 673 O O . ALA A 1 82 ? 2.792 5.971 6.918 1.00 95.81 82 ALA A O 1
ATOM 674 N N . PHE A 1 83 ? 4.464 4.717 6.111 1.00 97.06 83 PHE A N 1
ATOM 675 C CA . PHE A 1 83 ? 4.225 3.596 7.018 1.00 97.06 83 PHE A CA 1
ATOM 676 C C . PHE A 1 83 ? 4.378 4.003 8.488 1.00 97.06 83 PHE A C 1
ATOM 678 O O . PHE A 1 83 ? 3.510 3.688 9.299 1.00 97.06 83 PHE A O 1
ATOM 685 N N . SER A 1 84 ? 5.409 4.787 8.821 1.00 97.44 84 SER A N 1
ATOM 686 C CA . SER A 1 84 ? 5.622 5.309 10.178 1.00 97.44 84 SER A CA 1
ATOM 687 C C . SER A 1 84 ? 4.474 6.208 10.634 1.00 97.44 84 SER A C 1
ATOM 689 O O . SER A 1 84 ? 4.042 6.112 11.781 1.00 97.44 84 SER A O 1
ATOM 691 N N . PHE A 1 85 ? 3.944 7.054 9.745 1.00 98.12 85 PHE A N 1
ATOM 692 C C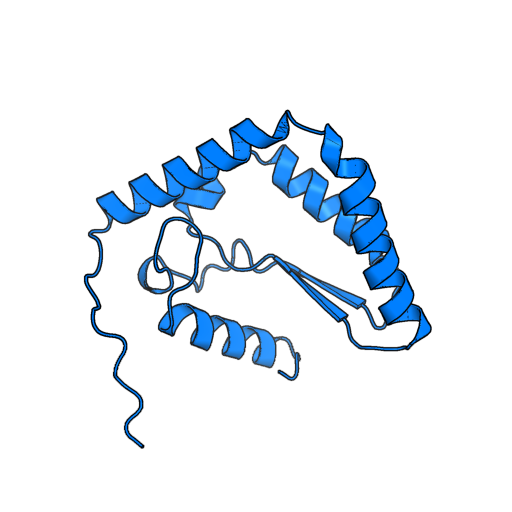A . PHE A 1 85 ? 2.761 7.863 10.040 1.00 98.12 85 PHE A CA 1
ATOM 693 C C . PHE A 1 85 ? 1.559 6.978 10.393 1.00 98.12 85 PHE A C 1
ATOM 695 O O . PHE A 1 85 ? 0.947 7.177 11.443 1.00 98.12 85 PHE A O 1
ATOM 702 N N . TYR A 1 86 ? 1.259 5.962 9.575 1.00 98.31 86 TYR A N 1
ATOM 703 C CA . TYR A 1 86 ? 0.162 5.038 9.869 1.00 98.31 86 TYR A CA 1
ATOM 704 C C . TYR A 1 86 ? 0.395 4.266 11.171 1.00 98.31 86 TYR A C 1
ATOM 706 O O . TYR A 1 86 ? -0.508 4.213 12.000 1.00 98.31 86 TYR A O 1
ATOM 714 N N . GLN A 1 87 ? 1.605 3.753 11.412 1.00 98.00 87 GLN A N 1
ATOM 715 C CA . GLN A 1 87 ? 1.948 3.071 12.663 1.00 98.00 87 GLN A CA 1
ATOM 716 C C . GLN A 1 87 ? 1.690 3.950 13.891 1.00 98.00 87 GLN A C 1
ATOM 718 O O . GLN A 1 87 ? 1.128 3.476 14.877 1.00 98.00 87 GLN A O 1
ATOM 723 N N . GLN A 1 88 ? 2.073 5.229 13.838 1.00 98.12 88 GLN A N 1
ATOM 724 C CA . GLN A 1 88 ? 1.868 6.169 14.941 1.00 98.12 88 GLN A CA 1
ATOM 725 C C . GLN A 1 88 ? 0.384 6.403 15.218 1.00 98.12 88 GLN A C 1
ATOM 727 O O . GLN A 1 88 ? -0.051 6.333 16.369 1.00 98.12 88 GLN A O 1
ATOM 732 N N . ILE A 1 89 ? -0.412 6.658 14.179 1.00 97.56 89 ILE A N 1
ATOM 733 C CA . ILE A 1 89 ? -1.831 6.976 14.367 1.00 97.56 89 ILE A CA 1
ATOM 734 C C . ILE A 1 89 ? -2.672 5.742 14.700 1.00 97.56 89 ILE A C 1
ATOM 736 O O . ILE A 1 89 ? -3.746 5.906 15.275 1.00 97.56 89 ILE A O 1
ATOM 740 N N . THR A 1 90 ? -2.214 4.522 14.407 1.00 97.25 90 THR A N 1
ATOM 741 C CA . THR A 1 90 ? -2.899 3.277 14.801 1.00 97.25 90 THR A CA 1
ATOM 742 C C . THR A 1 90 ? -2.394 2.696 16.121 1.00 97.25 90 THR A C 1
ATOM 744 O O . THR A 1 90 ? -3.003 1.767 16.645 1.00 97.25 90 THR A O 1
ATOM 747 N N . LEU A 1 91 ? -1.303 3.225 16.687 1.00 95.56 91 LEU A N 1
ATOM 748 C CA . LEU A 1 91 ? -0.711 2.710 17.921 1.00 95.56 91 LEU A CA 1
ATOM 749 C C . LEU A 1 91 ? -1.737 2.694 19.067 1.00 95.56 91 LEU A C 1
ATOM 751 O O . LEU A 1 91 ? -2.434 3.685 19.304 1.00 95.56 91 LEU A O 1
ATOM 755 N N . ASN A 1 92 ? -1.788 1.570 19.788 1.00 93.81 92 ASN A N 1
ATOM 756 C CA . ASN A 1 92 ? -2.674 1.316 20.931 1.00 93.81 92 ASN A CA 1
ATOM 757 C C . ASN A 1 92 ? -4.185 1.395 20.627 1.00 93.81 92 ASN A C 1
ATOM 759 O O . ASN A 1 92 ? -4.971 1.598 21.551 1.00 93.81 92 ASN A O 1
ATOM 763 N N . LYS A 1 93 ? -4.608 1.233 19.365 1.00 95.19 93 LYS A N 1
ATOM 764 C CA . LYS A 1 93 ? -6.031 1.216 18.987 1.00 95.19 93 LYS A CA 1
ATOM 765 C C . LYS A 1 93 ? -6.494 -0.204 18.697 1.00 95.19 93 LYS A C 1
ATOM 767 O O . LYS A 1 93 ? -6.115 -0.786 17.690 1.00 95.19 93 LYS A O 1
ATOM 772 N N . GLU A 1 94 ? -7.338 -0.754 19.564 1.00 93.44 94 GLU A N 1
ATOM 773 C CA . GLU A 1 94 ? -7.774 -2.159 19.478 1.00 93.44 94 GLU A CA 1
ATOM 774 C C . GLU A 1 94 ? -8.590 -2.472 18.213 1.00 93.44 94 GLU A C 1
ATOM 776 O O . GLU A 1 94 ? -8.512 -3.576 17.682 1.00 93.44 94 GLU A O 1
ATOM 781 N N . ASN A 1 95 ? -9.368 -1.508 17.713 1.00 95.06 95 ASN A N 1
ATOM 782 C CA . ASN A 1 95 ? -10.257 -1.683 16.561 1.00 95.06 95 ASN A CA 1
ATOM 783 C C . ASN A 1 95 ? -9.667 -1.180 15.233 1.00 95.06 95 ASN A C 1
ATOM 785 O O . ASN A 1 95 ? -10.379 -1.155 14.226 1.00 95.06 95 ASN A O 1
ATOM 789 N N . ILE A 1 96 ? -8.400 -0.759 15.221 1.00 97.00 96 ILE A N 1
ATOM 790 C CA . ILE A 1 96 ? -7.726 -0.224 14.036 1.00 97.00 96 ILE A CA 1
ATOM 791 C C . ILE A 1 96 ? -6.470 -1.053 13.775 1.00 97.00 96 ILE A C 1
ATOM 793 O O . ILE A 1 96 ? -5.553 -1.075 14.591 1.00 97.00 96 ILE A O 1
ATOM 797 N N . VAL A 1 97 ? -6.410 -1.716 12.625 1.00 94.94 97 VAL A N 1
ATOM 798 C CA . VAL A 1 97 ? -5.310 -2.621 12.276 1.00 94.94 97 VAL A CA 1
ATOM 799 C C . VAL A 1 97 ? -4.581 -2.088 11.050 1.00 94.94 97 VAL A C 1
ATOM 801 O O . VAL A 1 97 ? -5.197 -1.838 10.015 1.00 94.94 97 VAL A O 1
ATOM 804 N N . LEU A 1 98 ? -3.263 -1.935 11.166 1.00 97.06 98 LEU A N 1
ATOM 805 C CA . LEU A 1 98 ? -2.370 -1.667 10.042 1.00 97.06 98 LEU A CA 1
ATOM 806 C C . LEU A 1 98 ? -1.798 -2.990 9.528 1.00 97.06 98 LEU A C 1
ATOM 808 O O . LEU A 1 98 ? -1.258 -3.774 10.307 1.00 97.06 98 LEU A O 1
ATOM 812 N N . ILE A 1 99 ? -1.915 -3.230 8.225 1.00 95.88 99 ILE A N 1
ATOM 813 C CA . ILE A 1 99 ? -1.481 -4.462 7.566 1.00 95.88 99 ILE A CA 1
ATOM 814 C C . ILE A 1 99 ? -0.559 -4.086 6.413 1.00 95.88 99 ILE A C 1
ATOM 816 O O . ILE A 1 99 ? -0.947 -3.322 5.529 1.00 95.88 99 ILE A O 1
ATOM 820 N N . ASP A 1 100 ? 0.652 -4.636 6.411 1.00 96.38 100 ASP A N 1
ATOM 821 C CA . ASP A 1 100 ? 1.573 -4.511 5.286 1.00 96.38 100 ASP A CA 1
ATOM 822 C C . ASP A 1 100 ? 1.580 -5.794 4.459 1.00 96.38 100 ASP A C 1
ATOM 824 O O . ASP A 1 100 ? 2.008 -6.846 4.929 1.00 96.38 100 ASP A O 1
ATOM 828 N N . MET A 1 101 ? 1.089 -5.698 3.226 1.00 96.44 101 MET A N 1
ATOM 829 C CA . MET A 1 101 ? 1.145 -6.766 2.227 1.00 96.44 101 MET A CA 1
ATO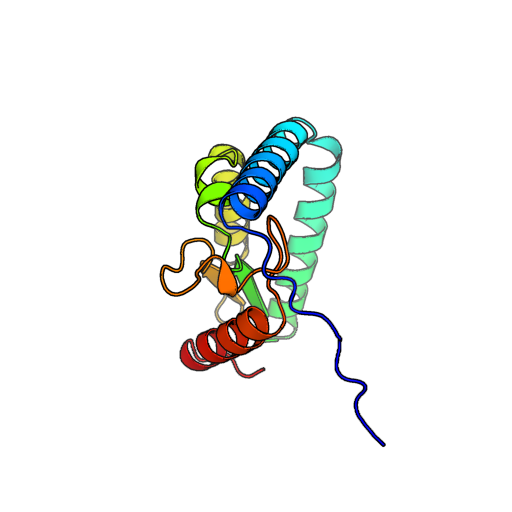M 830 C C . MET A 1 101 ? 1.960 -6.344 1.004 1.00 96.44 101 MET A C 1
ATOM 832 O O . MET A 1 101 ? 1.959 -7.050 -0.001 1.00 96.44 101 MET A O 1
ATOM 836 N N . SER A 1 102 ? 2.644 -5.198 1.061 1.00 95.81 102 SER A N 1
ATOM 837 C CA . SER A 1 102 ? 3.285 -4.589 -0.106 1.00 95.81 102 SER A CA 1
ATOM 838 C C . SER A 1 102 ? 4.363 -5.472 -0.725 1.00 95.81 102 SER A C 1
ATOM 840 O O . SER A 1 102 ? 4.439 -5.556 -1.947 1.00 95.81 102 SER A O 1
ATOM 842 N N . GLY A 1 103 ? 5.139 -6.170 0.107 1.00 94.19 103 GLY A N 1
ATOM 843 C CA . GLY A 1 103 ? 6.171 -7.129 -0.298 1.00 94.19 103 GLY A CA 1
ATOM 844 C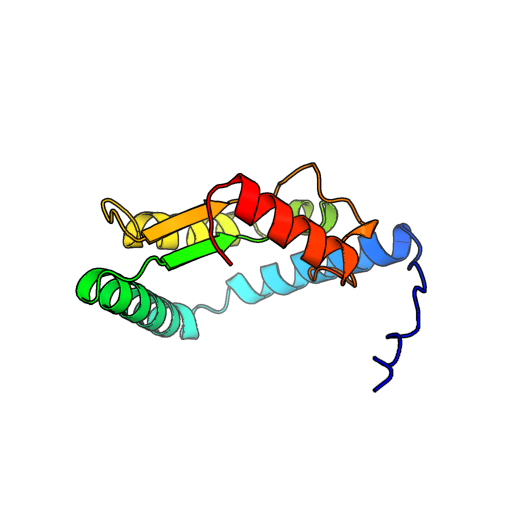 C . GLY A 1 103 ? 5.744 -8.595 -0.231 1.00 94.19 103 GLY A C 1
ATOM 845 O O . GLY A 1 103 ? 6.606 -9.457 -0.074 1.00 94.19 103 GLY A O 1
ATOM 846 N N . ASP A 1 104 ? 4.443 -8.890 -0.274 1.00 96.19 104 ASP A N 1
ATOM 847 C CA . ASP A 1 104 ? 3.939 -10.259 -0.168 1.00 96.19 104 ASP A CA 1
ATOM 848 C C . ASP A 1 104 ? 4.413 -11.123 -1.363 1.00 96.19 104 ASP A C 1
ATOM 850 O O . ASP A 1 104 ? 4.023 -10.855 -2.505 1.00 96.19 104 ASP A O 1
ATOM 854 N N . PRO A 1 105 ? 5.237 -12.166 -1.122 1.00 95.12 105 PRO A N 1
ATOM 855 C CA . PRO A 1 105 ? 5.908 -12.922 -2.178 1.00 95.12 105 PRO A CA 1
ATOM 856 C C . PRO A 1 105 ? 4.960 -13.801 -2.993 1.00 95.12 105 PRO A C 1
ATOM 858 O O . PRO A 1 105 ? 5.350 -14.294 -4.051 1.00 95.12 105 PRO A O 1
ATOM 861 N N . ASP A 1 106 ? 3.727 -14.010 -2.527 1.00 96.25 106 ASP A N 1
ATOM 862 C CA . ASP A 1 106 ? 2.774 -14.799 -3.293 1.00 96.25 106 ASP A CA 1
ATOM 863 C C . ASP A 1 106 ? 2.290 -14.024 -4.517 1.00 96.25 106 ASP A C 1
ATOM 865 O O . ASP A 1 106 ? 1.863 -14.661 -5.475 1.00 96.25 106 ASP A O 1
ATOM 869 N N . PHE A 1 107 ? 2.346 -12.687 -4.530 1.00 96.31 107 PHE A N 1
ATOM 870 C CA . PHE A 1 107 ? 1.935 -11.895 -5.689 1.00 96.31 107 PHE A CA 1
ATOM 871 C C . PHE A 1 107 ? 3.021 -11.867 -6.756 1.00 96.31 107 PHE A C 1
ATOM 873 O O . PHE A 1 107 ? 4.148 -11.428 -6.546 1.00 96.31 107 PHE A O 1
ATOM 880 N N . THR A 1 108 ? 2.643 -12.307 -7.948 1.00 93.06 108 THR A N 1
ATOM 881 C CA . THR A 1 108 ? 3.501 -12.315 -9.130 1.00 93.06 108 THR A CA 1
ATOM 882 C C . THR A 1 108 ? 3.006 -11.271 -10.118 1.00 93.06 108 THR A C 1
ATOM 884 O O . THR A 1 108 ? 1.877 -10.801 -10.024 1.00 93.06 108 THR A O 1
ATOM 887 N N . ARG A 1 109 ? 3.798 -10.959 -11.145 1.00 89.25 109 ARG A N 1
ATOM 888 C CA . ARG A 1 109 ? 3.383 -10.067 -12.247 1.00 89.25 109 ARG A CA 1
ATOM 889 C C . ARG A 1 109 ? 2.011 -10.411 -12.854 1.00 89.25 109 ARG A C 1
ATOM 891 O O . ARG A 1 109 ? 1.320 -9.523 -13.331 1.00 89.25 109 ARG A O 1
ATOM 898 N N . HIS A 1 110 ? 1.607 -11.686 -12.830 1.00 91.88 110 HIS A N 1
ATOM 899 C CA . HIS A 1 110 ? 0.335 -12.142 -13.397 1.00 91.88 110 HIS A CA 1
ATOM 900 C C . HIS A 1 110 ? -0.881 -11.728 -12.559 1.00 91.88 110 HIS A C 1
ATOM 902 O O . HIS A 1 110 ? -2.010 -11.889 -13.014 1.00 91.88 110 HIS A O 1
ATOM 908 N N . ASP A 1 111 ? -0.658 -11.185 -11.364 1.00 95.38 111 ASP A N 1
ATOM 909 C CA . ASP A 1 111 ? -1.686 -10.636 -10.484 1.00 95.38 111 ASP A CA 1
ATOM 910 C C . ASP A 1 111 ? -1.930 -9.131 -10.740 1.00 95.38 111 ASP A C 1
ATOM 912 O O . ASP A 1 111 ? -2.847 -8.550 -10.162 1.00 95.38 111 ASP A O 1
ATOM 916 N N . PHE A 1 112 ? -1.160 -8.492 -11.629 1.00 94.88 112 PHE A N 1
ATOM 917 C CA . PHE A 1 112 ? -1.235 -7.053 -11.900 1.00 94.88 112 PHE A CA 1
ATOM 918 C C . PHE A 1 112 ? -1.761 -6.746 -13.306 1.00 94.88 112 PHE A C 1
ATOM 920 O O . PHE A 1 112 ? -1.596 -7.527 -14.244 1.00 94.88 112 PHE A O 1
ATOM 927 N N . GLN A 1 113 ? -2.460 -5.621 -13.425 1.00 93.50 113 GLN A N 1
ATOM 928 C CA . GLN A 1 113 ? -2.965 -5.063 -14.680 1.00 93.50 113 GLN A CA 1
ATOM 929 C C . GLN A 1 113 ? -1.922 -4.152 -15.333 1.00 93.50 113 GLN A C 1
ATOM 931 O O . GLN A 1 113 ? -1.852 -4.079 -16.557 1.00 93.50 113 GLN A O 1
ATOM 936 N N . ASP A 1 114 ? -1.152 -3.439 -14.510 1.00 92.69 114 ASP A N 1
ATOM 937 C CA . ASP A 1 114 ? -0.139 -2.475 -14.926 1.00 92.69 114 ASP A CA 1
ATOM 938 C C . ASP A 1 114 ? 0.990 -2.366 -13.875 1.00 92.69 114 ASP A C 1
ATOM 940 O O . ASP A 1 114 ? 1.235 -3.292 -13.100 1.00 92.69 114 ASP A O 1
ATOM 944 N N . GLY A 1 115 ? 1.710 -1.241 -13.870 1.00 92.38 115 GLY A N 1
ATOM 945 C CA . GLY A 1 115 ? 2.886 -1.023 -13.035 1.00 92.38 115 GLY A CA 1
ATOM 946 C C . GLY A 1 115 ? 2.654 -0.989 -11.517 1.00 92.38 115 GLY A C 1
ATOM 947 O O . GLY A 1 115 ? 3.651 -1.076 -10.796 1.00 92.38 115 GLY A O 1
ATOM 948 N N . ASP A 1 116 ? 1.413 -0.857 -11.035 1.00 94.88 116 ASP A N 1
ATOM 949 C CA . ASP A 1 116 ? 1.070 -0.782 -9.601 1.00 94.88 116 ASP A CA 1
ATOM 950 C C . ASP A 1 116 ? -0.344 -1.276 -9.226 1.00 94.88 116 ASP A C 1
ATOM 952 O O . ASP A 1 116 ? -0.633 -1.432 -8.037 1.00 94.88 116 ASP A O 1
ATOM 956 N N . HIS A 1 117 ? -1.229 -1.559 -10.187 1.00 95.94 117 HIS A N 1
ATOM 957 C CA . HIS A 1 117 ? -2.602 -1.988 -9.906 1.00 95.94 117 HIS A CA 1
ATOM 958 C C . HIS A 1 117 ? -2.806 -3.486 -10.123 1.00 95.94 117 HIS A C 1
ATOM 960 O O . HIS A 1 117 ? -2.366 -4.061 -11.119 1.00 95.94 117 HIS A O 1
ATOM 966 N N . LEU A 1 118 ? -3.542 -4.119 -9.205 1.00 96.75 118 LEU A N 1
ATOM 967 C CA . LEU A 1 118 ? -3.989 -5.503 -9.352 1.00 96.75 118 LEU A CA 1
ATOM 968 C C . LEU A 1 118 ? -4.951 -5.647 -10.538 1.00 96.75 118 LEU A C 1
ATOM 970 O O . LEU A 1 118 ? -5.798 -4.786 -10.776 1.00 96.75 118 LEU A O 1
ATOM 974 N N . ASN A 1 119 ? -4.861 -6.773 -11.244 1.00 95.50 119 ASN A N 1
ATOM 975 C CA . ASN A 1 119 ? -5.913 -7.203 -12.162 1.00 95.50 119 ASN A CA 1
ATOM 976 C C . ASN A 1 119 ? -7.007 -7.977 -11.402 1.00 95.50 119 ASN A C 1
ATOM 978 O O . ASN A 1 119 ? -6.931 -8.172 -10.189 1.00 95.50 119 ASN A O 1
ATOM 982 N N . PHE A 1 120 ? -8.032 -8.453 -12.113 1.00 96.56 120 PHE A N 1
ATOM 983 C CA . PHE A 1 120 ? -9.142 -9.185 -11.496 1.00 96.56 120 PHE A CA 1
ATOM 984 C C . PHE A 1 120 ? -8.697 -10.448 -10.730 1.00 96.56 120 PHE A C 1
ATOM 986 O O . PHE A 1 120 ? -9.168 -10.693 -9.618 1.00 96.56 120 PHE A O 1
ATOM 993 N N . LYS A 1 121 ? -7.753 -11.227 -11.279 1.00 96.06 121 LYS A N 1
ATOM 994 C CA . LYS A 1 121 ? -7.205 -12.425 -10.616 1.00 96.06 121 LYS A CA 1
ATOM 995 C C . LYS A 1 121 ? -6.434 -12.047 -9.349 1.00 96.06 121 LYS A C 1
ATOM 997 O O . LYS A 1 121 ? -6.670 -12.639 -8.294 1.00 96.06 121 LYS A O 1
ATOM 1002 N N . GLY A 1 122 ? -5.588 -11.021 -9.431 1.00 97.31 122 GLY A N 1
ATOM 1003 C CA . GLY A 1 122 ? -4.857 -10.495 -8.282 1.00 97.31 122 GLY A CA 1
ATOM 1004 C C . GLY A 1 122 ? -5.771 -9.937 -7.194 1.00 97.31 122 GLY A C 1
ATOM 1005 O O . GLY A 1 122 ? -5.527 -10.167 -6.013 1.00 97.31 122 GLY A O 1
ATOM 1006 N N . ALA A 1 123 ? -6.869 -9.277 -7.567 1.00 97.38 123 ALA A N 1
ATOM 1007 C CA . ALA A 1 123 ? -7.862 -8.774 -6.621 1.00 97.38 123 ALA A CA 1
ATOM 1008 C C . ALA A 1 123 ? -8.579 -9.909 -5.869 1.00 97.38 123 ALA A C 1
ATOM 1010 O O . ALA A 1 123 ? -8.713 -9.836 -4.647 1.00 97.38 123 ALA A O 1
ATOM 1011 N N . ILE A 1 124 ? -8.979 -10.988 -6.558 1.00 97.50 124 ILE A N 1
ATOM 1012 C CA . ILE A 1 124 ? -9.562 -12.179 -5.908 1.00 97.50 124 ILE A CA 1
ATOM 1013 C C . ILE A 1 124 ? -8.578 -12.772 -4.897 1.00 97.50 124 ILE A C 1
ATOM 1015 O O . ILE A 1 124 ? -8.941 -13.030 -3.749 1.00 97.50 124 ILE A O 1
ATOM 1019 N N . LYS A 1 125 ? -7.322 -12.952 -5.307 1.00 97.94 125 LYS A N 1
ATOM 1020 C CA . LYS A 1 125 ? -6.255 -13.466 -4.445 1.00 97.94 125 LYS A CA 1
ATOM 1021 C C . LYS A 1 125 ? -6.003 -12.566 -3.235 1.00 97.94 125 LYS A C 1
ATOM 1023 O O . LYS A 1 125 ? -5.832 -13.060 -2.124 1.00 97.94 125 LYS A O 1
ATOM 1028 N N . PHE A 1 126 ? -6.019 -11.250 -3.431 1.00 97.44 126 PHE A N 1
ATOM 1029 C CA . PHE A 1 126 ? -5.879 -10.276 -2.354 1.00 97.44 126 PHE A CA 1
ATOM 1030 C C . PHE A 1 126 ? -7.011 -10.389 -1.333 1.00 97.44 126 PHE A C 1
ATOM 1032 O O . PHE A 1 126 ? -6.731 -10.500 -0.142 1.00 97.44 126 PHE A O 1
ATOM 1039 N N . ILE A 1 127 ? -8.265 -10.490 -1.779 1.00 96.50 127 ILE A N 1
ATOM 1040 C CA . ILE A 1 127 ? -9.413 -10.731 -0.890 1.00 96.50 127 ILE A CA 1
ATOM 1041 C C . ILE A 1 127 ? -9.239 -12.037 -0.103 1.00 96.50 127 ILE A C 1
ATOM 1043 O O . ILE A 1 127 ? -9.417 -12.039 1.113 1.00 96.50 127 ILE A O 1
ATOM 1047 N N . GLN A 1 128 ? -8.839 -13.129 -0.762 1.00 96.56 128 GLN A N 1
ATOM 1048 C CA . GLN A 1 128 ? -8.607 -14.420 -0.097 1.00 96.56 128 GLN A CA 1
ATOM 1049 C C . GLN A 1 128 ? -7.540 -14.323 0.997 1.00 96.56 128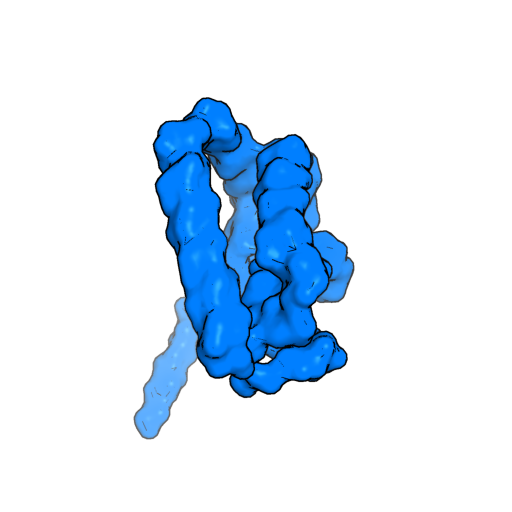 GLN A C 1
ATOM 1051 O O . GLN A 1 128 ? -7.707 -14.889 2.078 1.00 96.56 128 GLN A O 1
ATOM 1056 N N . LYS A 1 129 ? -6.454 -13.581 0.754 1.00 96.38 129 LYS A N 1
ATOM 1057 C CA . LYS A 1 129 ? -5.432 -13.369 1.780 1.00 96.38 129 LYS A CA 1
ATOM 1058 C C . LYS A 1 129 ? -5.907 -12.484 2.925 1.00 96.38 129 LYS A C 1
ATOM 1060 O O . LYS A 1 129 ? -5.596 -12.791 4.071 1.00 96.38 129 LYS A O 1
ATOM 1065 N N . LEU A 1 130 ? -6.679 -11.433 2.651 1.00 95.50 130 LEU A N 1
ATOM 1066 C CA . LEU A 1 130 ? -7.272 -10.606 3.707 1.00 95.50 130 LEU A CA 1
ATOM 1067 C C . LEU A 1 130 ? -8.232 -11.427 4.582 1.00 95.50 130 LEU A C 1
ATOM 1069 O O . LEU A 1 130 ? -8.190 -11.320 5.806 1.00 95.50 130 LEU A O 1
ATOM 1073 N N . GLN A 1 131 ? -9.029 -12.312 3.979 1.00 95.38 131 GLN A N 1
ATOM 1074 C CA . GLN A 1 131 ? -9.871 -13.263 4.710 1.00 95.38 131 GLN A CA 1
ATOM 1075 C C . GLN A 1 131 ? -9.042 -14.230 5.563 1.00 95.38 131 GLN A C 1
ATOM 1077 O O . GLN A 1 131 ? -9.359 -14.438 6.734 1.00 95.38 131 GLN A O 1
ATOM 1082 N N . ALA A 1 132 ? -7.943 -14.767 5.025 1.00 93.31 132 ALA A N 1
ATOM 1083 C CA . ALA A 1 132 ? -7.012 -15.608 5.782 1.00 93.31 132 ALA A CA 1
ATOM 1084 C C . ALA A 1 132 ? -6.314 -14.849 6.929 1.00 93.31 132 ALA A C 1
ATOM 1086 O O . ALA A 1 132 ? -5.993 -15.447 7.953 1.00 93.31 132 ALA A O 1
ATOM 1087 N N . TYR A 1 133 ? -6.131 -13.533 6.789 1.00 89.88 133 TYR A N 1
ATOM 1088 C CA . TYR A 1 133 ? -5.649 -12.635 7.844 1.00 89.88 133 TYR A CA 1
ATOM 1089 C C . TYR A 1 133 ? -6.710 -12.365 8.934 1.00 89.88 133 TYR A C 1
ATOM 1091 O O . TYR A 1 133 ? -6.416 -11.745 9.953 1.00 89.88 133 TYR A O 1
ATOM 1099 N N . GLY A 1 134 ? -7.948 -12.835 8.748 1.00 90.69 134 GLY A N 1
ATOM 1100 C CA . GLY A 1 134 ? -9.058 -12.667 9.690 1.00 90.69 134 GLY A CA 1
ATOM 1101 C C . GLY A 1 134 ? -9.961 -11.466 9.399 1.00 90.69 134 GLY A C 1
ATOM 1102 O O . GLY A 1 134 ? -10.776 -11.099 10.245 1.00 90.69 134 GLY A O 1
ATOM 1103 N N . ILE A 1 135 ? -9.841 -10.843 8.224 1.00 89.88 135 ILE A N 1
ATOM 1104 C CA . ILE A 1 135 ? -10.706 -9.731 7.815 1.00 89.88 135 ILE A CA 1
ATOM 1105 C C . ILE A 1 135 ? -11.978 -10.283 7.173 1.00 89.88 135 ILE A C 1
ATOM 1107 O O . ILE A 1 135 ? -11.925 -11.066 6.228 1.00 89.88 135 ILE A O 1
ATOM 1111 N N . THR A 1 136 ? -13.137 -9.840 7.655 1.00 80.88 136 THR A N 1
ATOM 1112 C CA . THR A 1 136 ? -14.421 -10.141 7.005 1.00 80.88 136 THR A CA 1
ATOM 1113 C C . THR A 1 136 ? -14.741 -9.027 6.008 1.00 80.88 136 THR A C 1
ATOM 1115 O O . THR A 1 136 ? -14.834 -7.868 6.412 1.00 80.88 136 THR A O 1
ATOM 1118 N N . ILE A 1 137 ? -14.863 -9.377 4.723 1.00 71.19 137 ILE A N 1
ATOM 1119 C CA . ILE A 1 137 ? -15.110 -8.469 3.586 1.00 71.19 137 ILE A CA 1
ATOM 1120 C C . ILE A 1 137 ? -16.412 -8.874 2.905 1.00 71.19 137 ILE A C 1
ATOM 1122 O O . ILE A 1 137 ? -16.588 -10.100 2.712 1.00 71.19 137 ILE A O 1
#

InterPro domains:
  IPR036514 SGNH hydrolase superfamily [G3DSA:3.40.50.1110] (2-135)

Foldseek 3Di:
DDPPPPDDPPPDPPVQQLVQLLVVQQVVQVCLVPCVCVVVVLVVVLVVLVVCLVVVNQAEAEPAAFEPSNVVRHDPVSVVVVVVSLCVSCPPRPRYHYYYCHPPPVDYSVQAPHNGHGDPNVVVVRVVVCVVVVDDD

Solvent-accessible surface area (backbone atoms only — not comparable to full-atom values): 7933 Å² total; per-residue (Å²): 132,83,78,77,75,84,82,69,89,73,76,69,52,70,70,57,43,44,51,39,6,33,51,44,16,42,52,56,38,66,50,62,79,66,54,87,60,48,68,62,51,52,53,51,52,51,51,51,51,51,50,30,60,76,70,68,38,82,41,80,49,70,43,64,62,46,42,68,47,15,65,77,40,35,47,62,66,58,53,50,54,53,50,52,52,51,52,60,78,38,59,95,39,92,49,41,45,82,44,82,35,37,82,46,80,86,65,51,73,85,24,37,70,55,30,65,44,64,25,75,68,25,47,54,53,49,53,53,49,41,41,75,74,70,48,89,130

Secondary structure (DSSP, 8-state):
-------------HHHHHHHHHHHHHHHHHHTT--TTHHHHHHHHHHHHHHHHHTT--EEEEE----HHHHHHS-HHHHHHHHHHHHHHHTT-TTEEEEE-TT-TT--GGGBSSSS-B-HHHHHHHHHHHHHTT---

pLDDT: mean 91.11, std 13.99, range [37.0, 98.44]

Organism: NCBI:txid1748967

Nearest PDB structures (foldseek):
  2kdx-assembly1_A  TM=4.465E-01  e=1.438E+00  Helicobacter pylori 26695
  5e7p-assembly1_A  TM=4.208E-01  e=2.258E+00  Mycolicibacterium smegmatis MC2 155
  8xqx-assembly1_C  TM=3.469E-01  e=1.348E+00  Chlamydomonas reinhardtii
  3of5-assembly1_A  TM=3.132E-01  e=6.337E+00  Francisella tularensis subsp. tularensis SCHU S4

Sequence (137 aa):
MAIDEQRNESSMCEEEMDKLSIQRGSNHSKLFRHKESLSSNSRNIEKMVHNAEKNKYAMYIVFPPQPQKYIENINKEMVNEAFSFYQQITLNKENIVLIDMSGDPDFTRHDFQDGDHLNFKGAIKFIQKLQAYGITI